Protein AF-K1Z7A7-F1 (afdb_monomer)

Radius of gyration: 22.43 Å; Cα contacts (8 Å, |Δi|>4): 69; chains: 1; bounding box: 46×52×55 Å

Solvent-accessible surface area (backbone atoms only — not comparable to full-atom values): 8284 Å² total; per-residue (Å²): 127,70,71,58,57,55,55,52,49,54,50,50,50,55,52,48,52,59,48,46,70,60,46,52,64,70,68,44,47,65,57,49,49,50,49,52,56,46,39,72,76,39,27,85,84,40,67,60,84,97,38,46,37,48,69,62,44,50,61,53,46,53,50,51,53,53,51,53,52,58,50,49,69,52,50,54,58,44,53,63,60,20,43,66,83,46,74,53,87,80,45,61,71,73,57,33,54,62,31,67,69,37,60,58,21,31,52,45,48,45,55,46,19,61,74,71,74,44,86,57,60,68,64,37,56,52,48,42,52,50,53,51,50,51,53,51,51,51,50,53,54,54,53,57,60,74,75,109

Sequence (148 aa):
MIRGWTAVYLRELFILKRRLAKLIPSWSVSPLLYLIAFGYAVGRHVEVGNHSYLEFLLPGLAAMASMTQAFSIIITPMAFLGGTFFPLSNLPGWGQRLLELLPLTHAAHAVRAAAFQEPARLIDFLVLIGVGGLCFLFAILSVNRAKA

pLDDT: mean 85.74, std 6.55, range [52.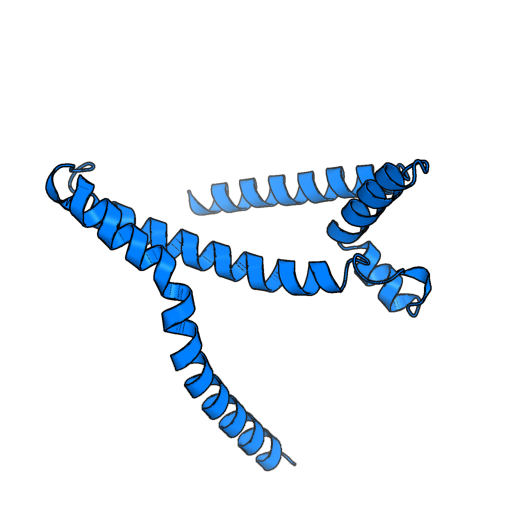53, 95.62]

Structure (mmCIF, N/CA/C/O backbone):
data_AF-K1Z7A7-F1
#
_entry.id   AF-K1Z7A7-F1
#
loop_
_atom_site.group_PDB
_atom_site.id
_atom_site.type_symbol
_atom_site.label_atom_id
_atom_site.label_alt_id
_atom_site.label_comp_id
_atom_site.label_asym_id
_atom_site.label_entity_id
_atom_site.label_seq_id
_atom_site.pdbx_PDB_ins_code
_atom_site.Cartn_x
_atom_site.Cartn_y
_atom_site.Cartn_z
_atom_site.occupancy
_atom_site.B_iso_or_equiv
_atom_site.auth_seq_id
_atom_site.auth_comp_id
_atom_site.auth_asym_id
_atom_site.auth_atom_id
_atom_site.pdbx_PDB_model_num
ATOM 1 N N . MET A 1 1 ? -3.242 -39.458 -5.825 1.00 59.81 1 MET A N 1
ATOM 2 C CA . MET A 1 1 ? -2.670 -38.092 -5.939 1.00 59.81 1 MET A CA 1
ATOM 3 C C . MET A 1 1 ? -3.276 -37.066 -4.964 1.00 59.81 1 MET A C 1
ATOM 5 O O . MET A 1 1 ? -2.609 -36.088 -4.671 1.00 59.81 1 MET A O 1
ATOM 9 N N . ILE A 1 2 ? -4.467 -37.293 -4.385 1.00 62.84 2 ILE A N 1
ATOM 10 C CA . ILE A 1 2 ? -5.174 -36.305 -3.532 1.00 62.84 2 ILE A CA 1
ATOM 11 C C . ILE A 1 2 ? -4.630 -36.220 -2.084 1.00 62.84 2 ILE A C 1
ATOM 13 O O . ILE A 1 2 ? -4.575 -35.142 -1.503 1.00 62.84 2 ILE A O 1
ATOM 17 N N . ARG A 1 3 ? -4.140 -37.329 -1.506 1.00 72.19 3 ARG A N 1
ATOM 18 C CA . ARG A 1 3 ? -3.636 -37.374 -0.111 1.00 72.19 3 ARG A CA 1
ATOM 19 C C . ARG A 1 3 ? -2.311 -36.630 0.131 1.00 72.19 3 ARG A C 1
ATOM 21 O O . ARG A 1 3 ? -2.023 -36.253 1.262 1.00 72.19 3 ARG A O 1
ATOM 28 N N . GLY A 1 4 ? -1.507 -36.417 -0.914 1.00 79.50 4 GLY A N 1
ATOM 29 C CA . GLY A 1 4 ? -0.239 -35.684 -0.797 1.00 79.50 4 GLY A CA 1
ATOM 30 C C . GLY A 1 4 ? -0.456 -34.188 -0.561 1.00 79.50 4 GLY A C 1
ATOM 31 O O . GLY A 1 4 ? 0.203 -33.592 0.284 1.00 79.50 4 GLY A O 1
ATOM 32 N N . TRP A 1 5 ? -1.448 -33.606 -1.237 1.00 80.31 5 TRP A N 1
ATOM 33 C CA . TRP A 1 5 ? -1.782 -32.185 -1.128 1.00 80.31 5 TRP A CA 1
ATOM 34 C C . TRP A 1 5 ? -2.296 -31.825 0.266 1.00 80.31 5 TRP A C 1
ATOM 36 O O . TRP A 1 5 ? -1.880 -30.823 0.837 1.00 80.31 5 TRP A O 1
ATOM 46 N N . THR A 1 6 ? -3.134 -32.676 0.864 1.00 82.25 6 THR A N 1
ATOM 47 C CA . THR A 1 6 ? -3.652 -32.453 2.221 1.00 82.25 6 THR A CA 1
ATOM 48 C C . THR A 1 6 ? -2.557 -32.550 3.281 1.00 82.25 6 THR A C 1
ATOM 50 O O . THR A 1 6 ? -2.563 -31.775 4.232 1.00 82.25 6 THR A O 1
ATOM 53 N N . ALA A 1 7 ? -1.594 -33.464 3.118 1.00 82.88 7 ALA A N 1
ATOM 54 C CA . ALA A 1 7 ? -0.468 -33.600 4.043 1.00 82.88 7 ALA A CA 1
ATOM 55 C C . ALA A 1 7 ? 0.467 -32.379 3.992 1.00 82.88 7 ALA A C 1
ATOM 57 O O . ALA A 1 7 ? 0.889 -31.884 5.037 1.00 82.88 7 ALA A O 1
ATOM 58 N N . VAL A 1 8 ? 0.737 -31.861 2.789 1.00 86.06 8 VAL A N 1
ATOM 59 C CA . VAL A 1 8 ? 1.496 -30.616 2.602 1.00 86.06 8 VAL A CA 1
ATOM 60 C C . VAL A 1 8 ? 0.729 -29.433 3.188 1.00 86.06 8 VAL A C 1
ATOM 62 O O . VAL A 1 8 ? 1.285 -28.701 3.996 1.00 86.06 8 VAL A O 1
ATOM 65 N N . TYR A 1 9 ? -0.562 -29.299 2.886 1.00 87.75 9 TYR A N 1
ATOM 66 C CA . TYR A 1 9 ? -1.390 -28.200 3.385 1.00 87.75 9 TYR A CA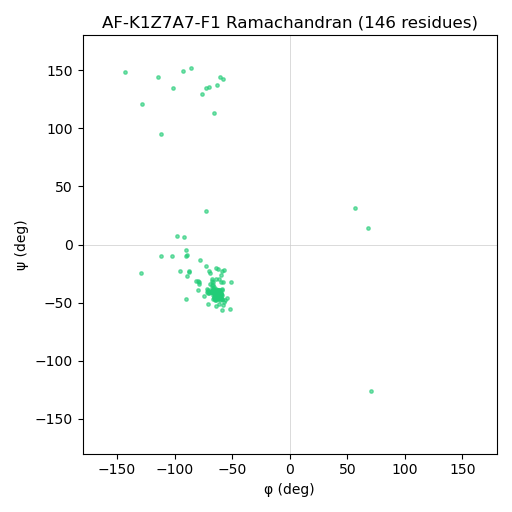 1
ATOM 67 C C . TYR A 1 9 ? -1.492 -28.171 4.915 1.00 87.75 9 TYR A C 1
ATOM 69 O O . TYR A 1 9 ? -1.302 -27.123 5.528 1.00 87.75 9 TYR A O 1
ATOM 77 N N . LEU A 1 10 ? -1.732 -29.322 5.553 1.00 85.19 10 LEU A N 1
ATOM 78 C CA . LEU A 1 10 ? -1.768 -29.419 7.014 1.00 85.19 10 LEU A CA 1
ATOM 79 C C . LEU A 1 10 ? -0.403 -29.079 7.627 1.00 85.19 10 LEU A C 1
ATOM 81 O O . LEU A 1 10 ? -0.345 -28.369 8.630 1.00 85.19 10 LEU A O 1
ATOM 85 N N . ARG A 1 11 ? 0.700 -29.520 7.008 1.00 86.69 11 ARG A N 1
ATOM 86 C CA . ARG A 1 11 ? 2.060 -29.157 7.435 1.00 86.69 11 ARG A CA 1
ATOM 87 C C . ARG A 1 11 ? 2.298 -27.649 7.325 1.00 86.69 11 ARG A C 1
ATOM 89 O O . ARG A 1 11 ? 2.795 -27.053 8.281 1.00 86.69 11 ARG A O 1
ATOM 96 N N . GLU A 1 12 ? 1.913 -27.038 6.208 1.00 86.62 12 GLU A N 1
ATOM 97 C CA . GLU A 1 12 ? 2.005 -25.594 5.976 1.00 86.62 12 GLU A CA 1
ATOM 98 C C . GLU A 1 12 ? 1.183 -24.819 7.018 1.00 86.62 12 GLU A C 1
ATOM 100 O O . GLU A 1 12 ? 1.688 -23.874 7.619 1.00 86.62 12 GLU A O 1
ATOM 105 N N . LEU A 1 13 ? -0.039 -25.270 7.325 1.00 85.31 13 LEU A N 1
ATOM 106 C CA . LEU A 1 13 ? -0.902 -24.709 8.373 1.00 85.31 13 LEU A CA 1
ATOM 107 C C . LEU A 1 13 ? -0.254 -24.773 9.759 1.00 85.31 13 LEU A C 1
ATOM 109 O O . LEU A 1 13 ? -0.317 -23.803 10.516 1.00 85.31 13 LEU A O 1
ATOM 113 N N . PHE A 1 14 ? 0.404 -25.882 10.104 1.00 85.31 14 PHE A N 1
ATOM 114 C CA . PHE A 1 14 ? 1.120 -26.005 11.376 1.00 85.31 14 PHE A CA 1
ATOM 115 C C . PHE A 1 14 ? 2.334 -25.069 11.459 1.00 85.31 14 PHE A C 1
ATOM 117 O O . PHE A 1 14 ? 2.586 -24.482 12.518 1.00 85.31 14 PHE A O 1
ATOM 124 N N . ILE A 1 15 ? 3.070 -24.893 10.358 1.00 85.44 15 ILE A N 1
ATOM 125 C CA . ILE A 1 15 ? 4.189 -23.944 10.270 1.00 85.44 15 ILE A CA 1
ATOM 126 C C . ILE A 1 15 ? 3.671 -22.508 10.375 1.00 85.44 15 ILE A C 1
ATOM 128 O O . ILE A 1 15 ? 4.193 -21.717 11.164 1.00 85.44 15 ILE A O 1
ATOM 132 N N . LEU A 1 16 ? 2.613 -22.187 9.631 1.00 84.06 16 LEU A N 1
ATOM 133 C CA . LEU A 1 16 ? 1.977 -20.878 9.619 1.00 84.06 16 LEU A CA 1
ATOM 134 C C . LEU A 1 16 ? 1.409 -20.527 10.996 1.00 84.06 16 LEU A C 1
ATOM 136 O O . LEU A 1 16 ? 1.624 -19.412 11.453 1.00 84.06 16 LEU A O 1
ATOM 140 N N . LYS A 1 17 ? 0.815 -21.481 11.724 1.00 84.12 17 LYS A N 1
ATOM 141 C CA . LYS A 1 17 ? 0.356 -21.291 13.112 1.00 84.12 17 LYS A CA 1
ATOM 142 C C . LYS A 1 17 ? 1.504 -20.928 14.062 1.00 84.12 17 LYS A C 1
ATOM 144 O O . LYS A 1 17 ? 1.371 -20.011 14.870 1.00 84.12 17 LYS A O 1
ATOM 149 N N . ARG A 1 18 ? 2.652 -21.611 13.960 1.00 81.44 18 ARG A N 1
ATOM 150 C CA . ARG A 1 18 ? 3.843 -21.293 14.777 1.00 81.44 18 ARG A CA 1
ATOM 151 C C . ARG A 1 18 ? 4.475 -19.959 14.386 1.00 81.44 18 ARG A C 1
ATOM 153 O O . ARG A 1 18 ? 4.995 -19.257 15.248 1.00 81.44 18 ARG A O 1
ATOM 160 N N . ARG A 1 19 ? 4.433 -19.603 13.100 1.00 80.81 19 ARG A N 1
ATOM 161 C CA . ARG A 1 19 ? 4.921 -18.313 12.603 1.00 80.81 19 ARG A CA 1
ATOM 162 C C . ARG A 1 19 ? 3.991 -17.173 13.026 1.00 80.81 19 ARG A C 1
ATOM 164 O O . ARG A 1 19 ? 4.492 -16.159 13.489 1.00 80.81 19 ARG A O 1
ATOM 171 N N . LEU A 1 20 ? 2.673 -17.368 12.982 1.00 77.94 20 LEU A N 1
ATOM 172 C CA . LEU A 1 20 ? 1.662 -16.439 13.501 1.00 77.94 20 LEU A CA 1
ATOM 173 C C . LEU A 1 20 ? 1.918 -16.094 14.967 1.00 77.94 20 LEU A C 1
ATOM 175 O O . LEU A 1 20 ? 1.952 -14.919 15.311 1.00 77.94 20 LEU A O 1
ATOM 179 N N . ALA A 1 21 ? 2.200 -17.094 15.806 1.00 78.81 21 ALA A N 1
ATOM 180 C CA . ALA A 1 21 ? 2.520 -16.867 17.216 1.00 78.81 21 ALA A CA 1
ATOM 181 C C . ALA A 1 21 ? 3.761 -15.975 17.428 1.00 78.81 21 ALA A C 1
ATOM 183 O O . ALA A 1 21 ? 3.856 -15.296 18.445 1.00 78.81 21 ALA A O 1
ATOM 184 N N . LYS A 1 22 ? 4.697 -15.947 16.468 1.00 79.62 22 LYS A N 1
ATOM 185 C CA . LYS A 1 22 ? 5.860 -15.043 16.480 1.00 79.62 22 LYS A CA 1
ATOM 186 C C . LYS A 1 22 ? 5.596 -13.696 15.795 1.00 79.62 22 LYS A C 1
ATOM 188 O O . LYS A 1 22 ? 6.242 -12.717 16.147 1.00 79.62 22 LYS A O 1
ATOM 193 N N . LEU A 1 23 ? 4.675 -13.636 14.833 1.00 74.94 23 LEU A N 1
ATOM 194 C CA . LEU A 1 23 ? 4.337 -12.418 14.086 1.00 74.94 23 LEU A CA 1
ATOM 195 C C . LEU A 1 23 ? 3.395 -11.493 14.867 1.00 74.94 23 LEU A C 1
ATOM 197 O O . LEU A 1 23 ? 3.600 -10.284 14.860 1.00 74.94 23 LEU A O 1
ATOM 201 N N . ILE A 1 24 ? 2.415 -12.051 15.589 1.00 77.38 24 ILE A N 1
ATOM 202 C CA . ILE A 1 24 ? 1.421 -11.276 16.352 1.00 77.38 24 ILE A CA 1
ATOM 203 C C . ILE A 1 24 ? 2.079 -10.319 17.367 1.00 77.38 24 ILE A C 1
ATOM 205 O O . ILE A 1 24 ? 1.728 -9.140 17.357 1.00 77.38 24 ILE A O 1
ATOM 209 N N . PRO A 1 25 ? 3.062 -10.736 18.195 1.00 74.50 25 PRO A N 1
ATOM 210 C CA . PRO A 1 25 ? 3.707 -9.821 19.137 1.00 74.50 25 PRO A CA 1
ATOM 211 C C . PRO A 1 25 ? 4.421 -8.668 18.435 1.00 74.50 25 PRO A C 1
ATOM 213 O O . PRO A 1 25 ? 4.338 -7.538 18.896 1.00 74.50 25 PRO A O 1
ATOM 216 N N . SER A 1 26 ? 5.070 -8.939 17.296 1.00 76.75 26 SER A N 1
ATOM 217 C CA . SER A 1 26 ? 5.789 -7.921 16.527 1.00 76.75 26 SER A CA 1
ATOM 218 C C . SER A 1 26 ? 4.855 -6.877 15.909 1.00 76.75 26 SER A C 1
ATOM 220 O O . SER A 1 26 ? 5.267 -5.733 15.746 1.00 76.75 26 SER A O 1
ATOM 222 N N . TRP A 1 27 ? 3.624 -7.255 15.551 1.00 71.38 27 TRP A N 1
ATOM 223 C CA . TRP A 1 27 ? 2.641 -6.359 14.925 1.00 71.38 27 TRP A CA 1
ATOM 224 C C . TRP A 1 27 ? 1.795 -5.581 15.938 1.00 71.38 27 TRP A C 1
ATOM 226 O O . TRP A 1 27 ? 1.293 -4.505 15.620 1.00 71.38 27 TRP A O 1
ATOM 236 N N . SER A 1 28 ? 1.677 -6.079 17.170 1.00 80.50 28 SER A N 1
ATOM 237 C CA . SER A 1 28 ? 0.883 -5.438 18.225 1.00 80.50 28 SER A CA 1
ATOM 238 C C . SER A 1 28 ? 1.657 -4.423 19.068 1.00 80.50 28 SER A C 1
ATOM 240 O O . SER A 1 28 ? 1.031 -3.695 19.836 1.00 80.50 28 SER A O 1
ATOM 242 N N . VAL A 1 29 ? 2.987 -4.327 18.933 1.00 85.69 29 VAL A N 1
ATOM 243 C CA . VAL A 1 29 ? 3.799 -3.402 19.747 1.00 85.69 29 VAL A CA 1
ATOM 244 C C . VAL A 1 29 ? 3.342 -1.953 19.584 1.00 85.69 29 VAL A C 1
ATOM 246 O O . VAL A 1 29 ? 3.060 -1.298 20.582 1.00 85.69 29 VAL A O 1
ATOM 249 N N . SER A 1 30 ? 3.221 -1.445 18.354 1.00 84.50 30 SER A N 1
ATOM 250 C CA . SER A 1 30 ? 2.852 -0.040 18.130 1.00 84.50 30 SER A CA 1
ATOM 251 C C . SER A 1 30 ? 1.431 0.294 18.619 1.00 84.50 30 SER A C 1
ATOM 253 O O . SER A 1 30 ? 1.294 1.264 19.363 1.00 84.50 30 SER A O 1
ATOM 255 N N . PRO A 1 31 ? 0.379 -0.500 18.313 1.00 86.06 31 PRO A N 1
ATOM 256 C CA . PRO A 1 31 ? -0.956 -0.276 18.877 1.00 86.06 31 PRO A CA 1
ATOM 257 C C . PRO A 1 31 ? -0.995 -0.331 20.411 1.00 86.06 31 PRO A C 1
ATOM 259 O O . PRO A 1 31 ? -1.671 0.482 21.036 1.00 86.06 31 PRO A O 1
ATOM 262 N N . LEU A 1 32 ? -0.251 -1.253 21.034 1.00 88.94 32 LEU A N 1
ATOM 263 C CA . LEU A 1 32 ? -0.183 -1.359 22.495 1.00 88.94 32 LEU A CA 1
ATOM 264 C C . LEU A 1 32 ? 0.542 -0.171 23.123 1.00 88.94 32 LEU A C 1
ATOM 266 O O . LEU A 1 32 ? 0.085 0.346 24.138 1.00 88.94 32 LEU A O 1
ATOM 270 N N . LEU A 1 33 ? 1.633 0.297 22.512 1.00 88.75 33 LEU A N 1
ATOM 271 C CA . LEU A 1 33 ? 2.316 1.513 22.950 1.00 88.75 33 LEU A CA 1
ATOM 272 C C . LEU A 1 33 ? 1.380 2.718 22.892 1.00 88.75 33 LEU A C 1
ATOM 274 O O . LEU A 1 33 ? 1.349 3.492 23.844 1.00 88.75 33 LEU A O 1
ATOM 278 N N . TYR A 1 34 ? 0.576 2.848 21.834 1.00 87.06 34 TYR A N 1
ATOM 279 C CA . TYR A 1 34 ? -0.429 3.905 21.755 1.00 87.06 34 TYR A CA 1
ATOM 280 C C . TYR A 1 34 ? -1.501 3.767 22.837 1.00 87.06 34 TYR A C 1
ATOM 282 O O . TYR A 1 34 ? -1.809 4.755 23.497 1.00 87.06 34 TYR A O 1
ATOM 290 N N . LEU A 1 35 ? -2.017 2.562 23.089 1.00 88.69 35 LEU A N 1
ATOM 291 C CA . LEU A 1 35 ? -2.981 2.336 24.171 1.00 88.69 35 LEU A CA 1
ATOM 292 C C . LEU A 1 35 ? -2.411 2.680 25.546 1.00 88.69 35 LEU A C 1
ATOM 294 O O . LEU A 1 35 ? -3.108 3.284 26.352 1.00 88.69 35 LEU A O 1
ATOM 298 N N . ILE A 1 36 ? -1.155 2.329 25.817 1.00 89.88 36 ILE A N 1
ATOM 299 C CA . ILE A 1 36 ? -0.508 2.624 27.100 1.00 89.88 36 ILE A CA 1
ATOM 300 C C . ILE A 1 36 ? -0.235 4.124 27.224 1.00 89.88 36 ILE A C 1
ATOM 302 O O . ILE A 1 36 ? -0.627 4.735 28.217 1.00 89.88 36 ILE A O 1
ATOM 306 N N . ALA A 1 37 ? 0.396 4.728 26.214 1.00 88.56 37 ALA A N 1
ATOM 307 C CA . ALA A 1 37 ? 0.769 6.138 26.228 1.00 88.56 37 ALA A CA 1
ATOM 308 C C . ALA A 1 37 ? -0.466 7.038 26.347 1.00 88.56 37 ALA A C 1
ATOM 310 O O . ALA A 1 37 ? -0.545 7.874 27.245 1.00 88.56 37 ALA A O 1
ATOM 311 N N . PHE A 1 38 ? -1.461 6.830 25.485 1.00 87.94 38 PHE A N 1
ATOM 312 C CA . PHE A 1 38 ? -2.672 7.641 25.471 1.00 87.94 38 PHE A CA 1
ATOM 313 C C . PHE A 1 38 ? -3.673 7.239 26.558 1.00 87.94 38 PHE A C 1
ATOM 315 O O . PHE A 1 38 ? -4.364 8.099 27.103 1.00 87.94 38 PHE A O 1
ATOM 322 N N . GLY A 1 39 ? -3.728 5.961 26.933 1.00 85.75 39 GLY A N 1
ATOM 323 C CA . GLY A 1 39 ? -4.579 5.487 28.021 1.00 85.75 39 GLY A CA 1
ATOM 324 C C . GLY A 1 39 ? -4.156 6.019 29.383 1.00 85.75 39 GLY A C 1
ATOM 325 O O . GLY A 1 39 ? -5.018 6.417 30.163 1.00 85.75 39 GLY A O 1
ATOM 326 N N . TYR A 1 40 ? -2.850 6.100 29.646 1.00 86.50 40 TYR A N 1
ATOM 327 C CA . TYR 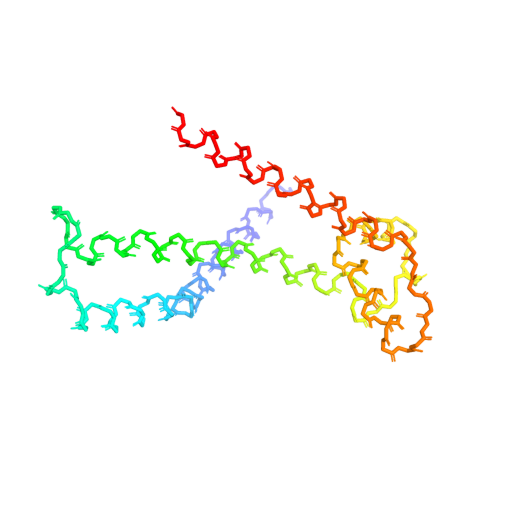A 1 40 ? -2.336 6.715 30.869 1.00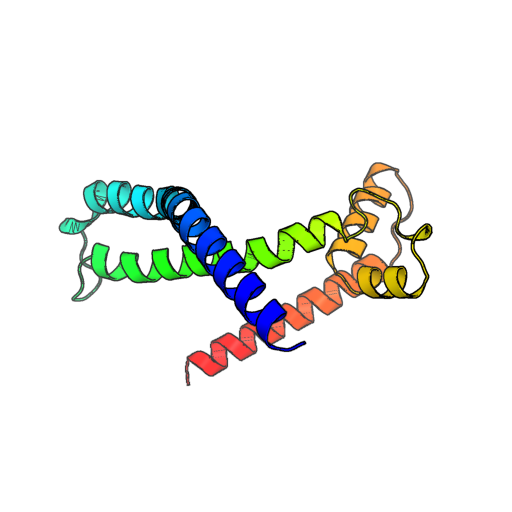 86.50 40 TYR A C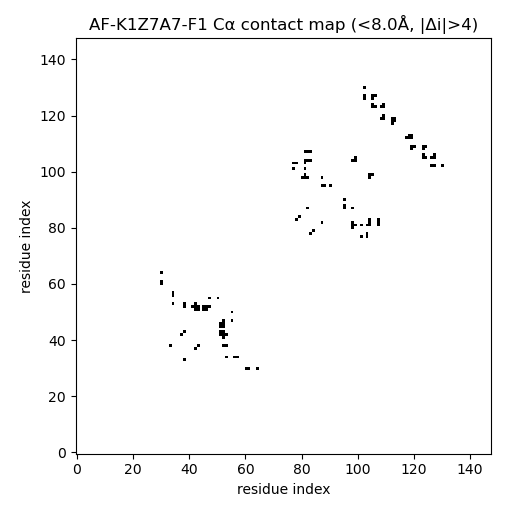A 1
ATOM 328 C C . TYR A 1 40 ? -2.431 8.245 30.831 1.00 86.50 40 TYR A C 1
ATOM 330 O O . TYR A 1 40 ? -2.870 8.854 31.802 1.00 86.50 40 TYR A O 1
ATOM 338 N N . ALA A 1 41 ? -2.061 8.873 29.709 1.00 84.69 41 ALA A N 1
ATOM 339 C CA . ALA A 1 41 ? -2.049 10.331 29.605 1.00 84.69 41 ALA A CA 1
ATOM 340 C C . ALA A 1 41 ? -3.459 10.952 29.619 1.00 84.69 41 ALA A C 1
ATOM 342 O O . ALA A 1 41 ? -3.669 11.989 30.241 1.00 84.69 41 ALA A O 1
ATOM 343 N N . VAL A 1 42 ? -4.425 10.330 28.934 1.00 82.50 42 VAL A N 1
ATOM 344 C CA . VAL A 1 42 ? -5.714 10.959 28.588 1.00 82.50 42 VAL A CA 1
ATOM 345 C C . VAL A 1 42 ? -6.922 10.094 28.978 1.00 82.50 42 VAL A C 1
ATOM 347 O O . VAL A 1 42 ? -8.002 10.621 29.238 1.00 82.50 42 VAL A O 1
ATOM 350 N N . GLY A 1 43 ? -6.752 8.772 29.084 1.00 72.00 43 GLY A N 1
ATOM 351 C CA . GLY A 1 43 ? -7.837 7.780 29.031 1.00 72.00 43 GLY A CA 1
ATOM 352 C C . GLY A 1 43 ? -8.970 7.883 30.061 1.00 72.00 43 GLY A C 1
ATOM 353 O O . GLY A 1 43 ? -10.059 7.384 29.788 1.00 72.00 43 GLY A O 1
ATOM 354 N N . ARG A 1 44 ? -8.757 8.524 31.220 1.00 68.25 44 ARG A N 1
ATOM 355 C CA . ARG A 1 44 ? -9.811 8.746 32.237 1.00 68.25 44 ARG A CA 1
ATOM 356 C C . ARG A 1 44 ? -10.230 10.206 32.406 1.00 68.25 44 ARG A C 1
ATOM 358 O O . ARG A 1 44 ? -11.189 10.464 33.118 1.00 68.25 44 ARG A O 1
ATOM 365 N N . HIS A 1 45 ? -9.504 11.141 31.799 1.00 72.44 45 HIS A N 1
ATOM 366 C CA . HIS A 1 45 ? -9.704 12.579 32.011 1.00 72.44 45 HIS A CA 1
ATOM 367 C C . HIS A 1 45 ? -10.458 13.247 30.859 1.00 72.44 45 HIS A C 1
ATOM 369 O O . HIS A 1 45 ? -10.844 14.406 30.976 1.00 72.44 45 HIS A O 1
ATOM 375 N N . VAL A 1 46 ? -10.660 12.527 29.752 1.00 78.31 46 VAL A N 1
ATOM 376 C CA . VAL A 1 46 ? -11.352 13.029 28.568 1.00 78.31 46 VAL A CA 1
ATOM 377 C C . VAL A 1 46 ? -12.449 12.051 28.176 1.00 78.31 46 VAL A C 1
ATOM 379 O O . VAL A 1 46 ? -12.196 10.880 27.887 1.00 78.31 46 VAL A O 1
ATOM 382 N N . GLU A 1 47 ? -13.674 12.556 28.164 1.00 82.44 47 GLU A N 1
ATOM 383 C CA . GLU A 1 47 ? -14.843 11.871 27.624 1.00 82.44 47 GLU A CA 1
ATOM 384 C C . GLU A 1 47 ? -15.146 12.456 26.245 1.00 82.44 47 GLU A C 1
ATOM 386 O O . GLU A 1 47 ? -15.105 13.673 26.044 1.00 82.44 47 GLU A O 1
ATOM 391 N N . VAL A 1 48 ? -15.406 11.587 25.270 1.00 80.69 48 VAL A N 1
ATOM 392 C CA . VAL A 1 48 ? -15.791 11.995 23.917 1.00 80.69 48 VAL A CA 1
ATOM 393 C C . VAL A 1 48 ? -17.243 11.573 23.725 1.00 80.69 48 VAL A C 1
ATOM 395 O O . VAL A 1 48 ? -17.541 10.424 23.403 1.00 80.69 48 VAL A O 1
ATOM 398 N N . GLY A 1 49 ? -18.167 12.501 23.981 1.00 84.12 49 GLY A N 1
ATOM 399 C CA . GLY A 1 49 ? -19.595 12.184 24.058 1.00 84.12 49 GLY A CA 1
ATOM 400 C C . GLY A 1 49 ? -19.914 11.360 25.310 1.00 84.12 49 GLY A C 1
ATOM 401 O O . GLY A 1 49 ? -19.556 11.774 26.403 1.00 84.12 49 GLY A O 1
ATOM 402 N N . ASN A 1 50 ? -20.562 10.199 25.139 1.00 82.88 50 ASN A N 1
ATOM 403 C CA . ASN A 1 50 ? -20.910 9.261 26.224 1.00 82.88 50 ASN A CA 1
ATOM 404 C C . ASN A 1 50 ? -19.909 8.095 26.378 1.00 82.88 50 ASN A C 1
ATOM 406 O O . ASN A 1 50 ? -20.178 7.153 27.122 1.00 82.88 50 ASN A O 1
ATOM 410 N N . HIS A 1 51 ? -18.791 8.119 25.647 1.00 84.50 51 HIS A N 1
ATOM 411 C CA . HIS A 1 51 ? -17.787 7.056 25.655 1.00 84.50 51 HIS A CA 1
ATOM 412 C C . HIS A 1 51 ? -16.465 7.555 26.235 1.00 84.50 51 HIS A C 1
ATOM 414 O O . HIS A 1 51 ? -16.041 8.692 26.000 1.00 84.50 51 HIS A O 1
ATOM 420 N N . SER A 1 52 ? -15.778 6.672 26.962 1.00 86.75 52 SER A N 1
ATOM 421 C CA . SER A 1 52 ? -14.402 6.929 27.386 1.00 86.75 52 SER A CA 1
ATOM 422 C C . SER A 1 52 ? -13.512 7.106 26.154 1.00 86.75 52 SER A C 1
ATOM 424 O O . SER A 1 52 ? -13.670 6.409 25.149 1.00 86.75 52 SER A O 1
ATOM 426 N N . TYR A 1 53 ? -12.522 7.995 26.238 1.00 85.62 53 TYR A N 1
ATOM 427 C CA . TYR A 1 53 ? -11.531 8.179 25.178 1.00 85.62 53 TYR A CA 1
ATOM 428 C C . TYR A 1 53 ? -10.870 6.861 24.728 1.00 85.62 53 TYR A C 1
ATOM 430 O O . TYR A 1 53 ? -10.579 6.684 23.546 1.00 85.62 53 TYR A O 1
ATOM 438 N N . LEU A 1 54 ? -10.695 5.899 25.642 1.00 84.69 54 LEU A N 1
ATOM 439 C CA . LEU A 1 54 ? -10.183 4.568 25.310 1.00 84.69 54 LEU A CA 1
ATOM 440 C C . LEU A 1 54 ? -11.123 3.776 24.392 1.00 84.69 54 LEU A C 1
ATOM 442 O O . LEU A 1 54 ? -10.655 3.135 23.453 1.00 84.69 54 LEU A O 1
ATOM 446 N N . GLU A 1 55 ? -12.433 3.839 24.628 1.00 87.50 55 GLU A N 1
ATOM 447 C CA . GLU A 1 55 ? -13.441 3.153 23.808 1.00 87.50 55 GLU A CA 1
ATOM 448 C C . GLU A 1 55 ? -13.521 3.740 22.399 1.00 87.50 55 GLU A C 1
ATOM 450 O O . GLU A 1 55 ? -13.689 3.002 21.431 1.00 87.50 55 GLU A O 1
ATOM 455 N N . PHE A 1 56 ? -13.323 5.053 22.270 1.00 88.12 56 PHE A N 1
ATOM 456 C CA . PHE A 1 56 ? -13.198 5.717 20.974 1.00 88.12 56 PHE A CA 1
ATOM 457 C C . PHE A 1 56 ? -11.906 5.315 20.236 1.00 88.12 56 PHE A C 1
ATOM 459 O O . PHE A 1 56 ? -11.902 5.107 19.021 1.00 88.12 56 PHE A O 1
ATOM 466 N N . LEU A 1 57 ? -10.799 5.183 20.967 1.00 89.06 57 LEU A N 1
ATOM 467 C CA . LEU A 1 57 ? -9.465 4.976 20.404 1.00 89.06 57 LEU A CA 1
ATOM 468 C C . LEU A 1 57 ? -9.205 3.523 19.969 1.00 89.06 57 LEU A C 1
ATOM 470 O O . LEU A 1 57 ? -8.527 3.297 18.963 1.00 89.06 57 LEU A O 1
ATOM 474 N N . LEU A 1 58 ? -9.763 2.538 20.678 1.00 88.00 58 LEU A N 1
ATOM 475 C CA . LEU A 1 58 ? -9.612 1.107 20.381 1.00 88.00 58 LEU A CA 1
ATOM 476 C C . LEU A 1 58 ? -9.942 0.722 18.921 1.00 88.00 58 LEU A C 1
ATOM 478 O O . LEU A 1 58 ? -9.072 0.147 18.256 1.00 88.00 58 LEU A O 1
ATOM 482 N N . PRO A 1 59 ? -11.137 1.028 18.375 1.00 90.06 59 PRO A N 1
ATOM 483 C CA . PRO A 1 59 ? -11.466 0.694 16.989 1.00 90.06 59 PRO A CA 1
ATOM 484 C C . PRO A 1 59 ? -10.622 1.485 15.980 1.00 90.06 59 PRO A C 1
ATOM 486 O O . PRO A 1 59 ? -10.272 0.947 14.930 1.00 90.06 59 PRO A O 1
ATOM 489 N N . GLY A 1 60 ? -10.231 2.723 16.305 1.00 89.50 60 GLY A N 1
ATOM 490 C CA . GLY A 1 60 ? -9.356 3.540 15.460 1.00 89.50 60 GLY A CA 1
ATOM 491 C C . GLY A 1 60 ? -7.961 2.933 15.294 1.00 89.50 60 GLY A C 1
ATOM 492 O O . GLY A 1 60 ? -7.463 2.810 14.173 1.00 89.50 60 GLY A O 1
ATOM 493 N N . LEU A 1 61 ? -7.351 2.470 16.389 1.00 90.75 61 LEU A N 1
ATOM 494 C CA . LEU A 1 61 ? -6.063 1.773 16.339 1.00 90.75 61 LEU A CA 1
ATOM 495 C C . LEU A 1 61 ? -6.153 0.428 15.616 1.00 90.75 61 LEU A C 1
ATOM 497 O O . LEU A 1 61 ? -5.253 0.089 14.846 1.00 90.75 61 LEU A O 1
ATOM 501 N N . ALA A 1 62 ? -7.231 -0.329 15.834 1.00 88.25 62 ALA A N 1
ATOM 502 C CA . ALA A 1 62 ? -7.458 -1.585 15.126 1.00 88.25 62 ALA A CA 1
ATOM 503 C C . ALA A 1 62 ? -7.573 -1.361 13.607 1.00 88.25 62 ALA A C 1
ATOM 505 O O . ALA A 1 62 ? -6.945 -2.078 12.823 1.00 88.25 62 ALA A O 1
ATOM 506 N N . ALA A 1 63 ? -8.309 -0.325 13.189 1.00 90.75 63 ALA A N 1
ATOM 507 C CA . ALA A 1 63 ? -8.423 0.067 11.788 1.00 90.75 63 ALA A CA 1
ATOM 508 C C . ALA A 1 63 ? -7.069 0.504 11.206 1.00 90.75 63 ALA A C 1
ATOM 510 O O . ALA A 1 63 ? -6.682 0.032 10.137 1.00 90.75 63 ALA A O 1
ATOM 511 N N . MET A 1 64 ? -6.311 1.337 11.926 1.00 90.25 64 MET A N 1
ATOM 512 C CA . MET A 1 64 ? -4.980 1.789 11.507 1.00 90.25 64 MET A CA 1
ATOM 513 C C . MET A 1 64 ? -4.002 0.619 11.325 1.00 90.25 64 MET A C 1
ATOM 515 O O . MET A 1 64 ? -3.294 0.556 10.316 1.00 90.25 64 MET A O 1
ATOM 519 N N . ALA A 1 65 ? -3.971 -0.324 12.271 1.00 87.38 65 ALA A N 1
ATOM 520 C CA . ALA A 1 65 ? -3.115 -1.506 12.198 1.00 87.38 65 ALA A CA 1
ATOM 521 C C . ALA A 1 65 ? -3.487 -2.399 11.003 1.00 87.38 65 ALA A C 1
ATOM 523 O O . ALA A 1 65 ? -2.615 -2.790 10.226 1.00 87.38 65 ALA A O 1
ATOM 524 N N . SER A 1 66 ? -4.786 -2.657 10.816 1.00 87.31 66 SER A N 1
ATOM 525 C CA . SER A 1 66 ? -5.306 -3.427 9.679 1.00 87.31 66 SER A CA 1
ATOM 526 C C . SER A 1 66 ? -4.938 -2.780 8.341 1.00 87.31 66 SER A C 1
ATOM 528 O O . SER A 1 66 ? -4.399 -3.435 7.447 1.00 87.31 66 SER A O 1
ATOM 530 N N . MET A 1 67 ? -5.139 -1.465 8.230 1.00 89.12 67 MET A N 1
ATOM 531 C CA . MET A 1 67 ? -4.821 -0.702 7.028 1.00 89.12 67 MET A CA 1
ATOM 532 C C . MET A 1 67 ? -3.322 -0.755 6.712 1.00 89.12 67 MET A C 1
ATOM 534 O O . MET A 1 67 ? -2.938 -1.061 5.585 1.00 89.12 67 MET A O 1
ATOM 538 N N . THR A 1 68 ? -2.465 -0.540 7.713 1.00 88.69 68 THR A N 1
ATOM 539 C CA . THR A 1 68 ? -1.001 -0.585 7.552 1.00 88.69 68 THR A CA 1
ATOM 540 C C . THR A 1 68 ? -0.528 -1.963 7.084 1.00 88.69 68 THR A C 1
ATOM 542 O O . THR A 1 68 ? 0.315 -2.066 6.191 1.00 88.69 68 THR A O 1
ATOM 545 N N . GLN A 1 69 ? -1.110 -3.034 7.632 1.00 86.06 69 GLN A N 1
ATOM 546 C CA . GLN A 1 69 ? -0.804 -4.401 7.219 1.00 86.06 69 GLN A CA 1
ATOM 547 C C . GLN A 1 69 ? -1.228 -4.667 5.768 1.00 86.06 69 GLN A C 1
ATOM 549 O O . GLN A 1 69 ? -0.456 -5.249 5.003 1.00 86.06 69 GLN A O 1
ATOM 554 N N . ALA A 1 70 ? -2.422 -4.218 5.374 1.00 88.69 70 ALA A N 1
ATOM 555 C CA . ALA A 1 70 ? -2.914 -4.351 4.005 1.00 88.69 70 ALA A CA 1
ATOM 556 C C . ALA A 1 70 ? -2.005 -3.622 3.001 1.00 88.69 70 ALA A C 1
ATOM 558 O O . ALA A 1 70 ? -1.622 -4.201 1.984 1.00 88.69 70 ALA A O 1
ATOM 559 N N . PHE A 1 71 ? -1.589 -2.392 3.318 1.00 89.38 71 PHE A N 1
ATOM 560 C CA . PHE A 1 71 ? -0.639 -1.641 2.496 1.00 89.38 71 PHE A CA 1
ATOM 561 C C . PHE A 1 71 ? 0.705 -2.359 2.362 1.00 89.38 71 PHE A C 1
ATOM 563 O O . PHE A 1 71 ? 1.226 -2.472 1.254 1.00 89.38 71 PHE A O 1
ATOM 570 N N . SER A 1 72 ? 1.250 -2.885 3.461 1.00 88.88 72 SER A N 1
ATOM 571 C CA . SER A 1 72 ? 2.549 -3.568 3.470 1.00 88.88 72 SER A CA 1
ATOM 572 C C . SER A 1 72 ? 2.578 -4.787 2.537 1.00 88.88 72 SER A C 1
ATOM 574 O O . SER A 1 72 ? 3.506 -4.943 1.743 1.00 88.88 72 SER A O 1
ATOM 576 N N . ILE A 1 73 ? 1.510 -5.597 2.535 1.00 89.56 73 ILE A N 1
ATOM 577 C CA . ILE A 1 73 ? 1.396 -6.787 1.672 1.00 89.56 73 ILE A CA 1
ATOM 578 C C . ILE A 1 73 ? 1.479 -6.431 0.180 1.00 89.56 73 ILE A C 1
ATOM 580 O O . ILE A 1 73 ? 1.998 -7.225 -0.601 1.00 89.56 73 ILE A O 1
ATOM 584 N N . ILE A 1 74 ? 0.993 -5.253 -0.220 1.00 89.75 74 ILE A N 1
ATOM 585 C CA . ILE A 1 74 ? 0.978 -4.810 -1.622 1.00 89.75 74 ILE A CA 1
ATOM 586 C C . ILE A 1 74 ? 2.262 -4.056 -1.973 1.00 89.75 74 ILE A C 1
ATOM 588 O O . ILE A 1 74 ? 2.888 -4.326 -2.998 1.00 89.75 74 ILE A O 1
ATOM 592 N N . ILE A 1 75 ? 2.675 -3.112 -1.124 1.00 88.88 75 ILE A N 1
ATOM 593 C CA . ILE A 1 75 ? 3.809 -2.227 -1.402 1.00 88.88 75 ILE A CA 1
ATOM 594 C C . ILE A 1 75 ? 5.117 -3.008 -1.430 1.00 88.88 75 ILE A C 1
ATOM 596 O O . ILE A 1 75 ? 5.933 -2.755 -2.308 1.00 88.88 75 ILE A O 1
ATOM 600 N N . THR A 1 76 ? 5.332 -3.965 -0.525 1.00 89.44 76 THR A N 1
ATOM 601 C CA . THR A 1 76 ? 6.593 -4.717 -0.480 1.00 89.44 76 THR A CA 1
ATOM 602 C C . THR A 1 76 ? 6.897 -5.463 -1.788 1.00 89.44 76 THR A C 1
ATOM 604 O O . THR A 1 76 ? 7.952 -5.198 -2.366 1.00 89.44 76 THR A O 1
ATOM 607 N N . PRO A 1 77 ? 6.031 -6.349 -2.322 1.00 87.81 77 PRO A N 1
ATOM 608 C CA . PRO A 1 77 ? 6.312 -7.012 -3.594 1.00 87.81 77 PRO A CA 1
ATOM 609 C C . PRO A 1 77 ? 6.340 -6.023 -4.760 1.00 87.81 77 PRO A C 1
ATOM 611 O O . PRO A 1 77 ? 7.189 -6.152 -5.637 1.00 87.81 77 PRO A O 1
ATOM 614 N N . MET A 1 78 ? 5.476 -5.002 -4.756 1.00 89.69 78 MET A N 1
ATOM 615 C CA . MET A 1 78 ? 5.485 -3.966 -5.789 1.00 89.69 78 MET A CA 1
ATOM 616 C C . MET A 1 78 ? 6.815 -3.203 -5.808 1.00 89.69 78 MET A C 1
ATOM 618 O O . MET A 1 78 ? 7.340 -2.949 -6.884 1.00 89.69 78 MET A O 1
ATOM 622 N N . ALA A 1 79 ? 7.399 -2.897 -4.648 1.00 85.75 79 ALA A N 1
ATOM 623 C CA . ALA A 1 79 ? 8.701 -2.249 -4.536 1.00 85.75 79 ALA A CA 1
ATOM 624 C C . AL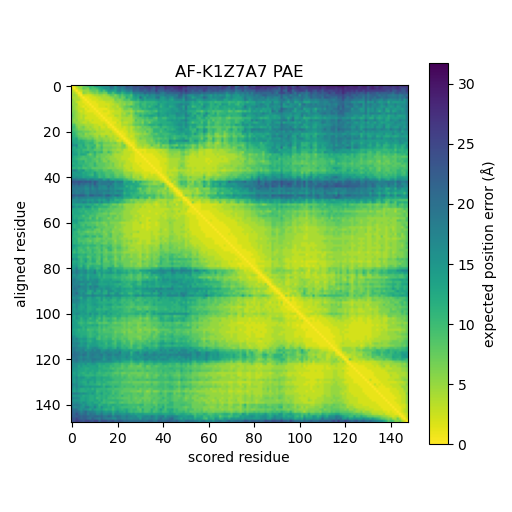A A 1 79 ? 9.813 -3.105 -5.126 1.00 85.75 79 ALA A C 1
ATOM 626 O O . ALA A 1 79 ? 10.632 -2.580 -5.871 1.00 85.75 79 ALA A O 1
ATOM 627 N N . PHE A 1 80 ? 9.812 -4.413 -4.867 1.00 86.44 80 PHE A N 1
ATOM 628 C CA . PHE A 1 80 ? 10.794 -5.317 -5.465 1.00 86.44 80 PHE A CA 1
ATOM 629 C C . PHE A 1 80 ? 10.610 -5.488 -6.975 1.00 86.44 80 PHE A C 1
ATOM 631 O O . PHE A 1 80 ? 11.594 -5.541 -7.708 1.00 86.44 80 PHE A O 1
ATOM 638 N N . LEU A 1 81 ? 9.363 -5.573 -7.438 1.00 84.31 81 LEU A N 1
ATOM 639 C CA . LEU A 1 81 ? 9.037 -5.883 -8.827 1.00 84.31 81 LEU A CA 1
ATOM 640 C C . LEU A 1 81 ? 8.977 -4.647 -9.738 1.00 84.31 81 LEU A C 1
ATOM 642 O O . LEU A 1 81 ? 9.188 -4.777 -10.936 1.00 84.31 81 LEU A O 1
ATOM 646 N N . GLY A 1 82 ? 8.742 -3.450 -9.200 1.00 80.81 82 GLY A N 1
ATOM 647 C CA . GLY A 1 82 ? 8.552 -2.198 -9.947 1.00 80.81 82 GLY A CA 1
ATOM 648 C C . GLY A 1 82 ? 9.822 -1.608 -10.570 1.00 80.81 82 GLY A C 1
ATOM 649 O O . GLY A 1 82 ? 9.956 -0.393 -10.658 1.00 80.81 82 GLY A O 1
ATOM 650 N N . GLY A 1 83 ? 10.803 -2.442 -10.926 1.00 78.88 83 GLY A N 1
ATOM 651 C CA . GLY A 1 83 ? 12.037 -2.021 -11.594 1.00 78.88 83 GLY A CA 1
ATOM 652 C C . GLY A 1 83 ? 12.986 -1.168 -10.744 1.00 78.88 83 GLY A C 1
ATOM 653 O O . GLY A 1 83 ? 13.901 -0.541 -11.285 1.00 78.88 83 GLY A O 1
ATOM 654 N N . THR A 1 84 ? 12.785 -1.118 -9.423 1.00 83.38 84 THR A N 1
ATOM 655 C CA . THR A 1 84 ? 13.625 -0.337 -8.496 1.00 83.38 84 THR A CA 1
ATOM 656 C C . THR A 1 84 ? 15.024 -0.941 -8.356 1.00 83.38 84 THR A C 1
ATOM 658 O O . THR A 1 84 ? 16.008 -0.208 -8.396 1.00 83.38 84 THR A O 1
ATOM 661 N N . PHE A 1 85 ? 15.119 -2.272 -8.268 1.00 83.75 85 PHE A N 1
ATOM 662 C CA . PHE A 1 85 ? 16.381 -2.998 -8.087 1.00 83.75 85 PHE A CA 1
ATOM 663 C C . PHE A 1 85 ? 17.006 -3.493 -9.394 1.00 83.75 85 PHE A C 1
ATOM 665 O O . PHE A 1 85 ? 18.208 -3.742 -9.438 1.00 83.75 85 PHE A O 1
ATOM 672 N N . PHE A 1 86 ? 16.216 -3.652 -10.457 1.00 84.19 86 PHE A N 1
ATOM 673 C CA . PHE A 1 86 ? 16.686 -4.174 -11.741 1.00 84.19 86 PHE A CA 1
ATOM 674 C C . PHE A 1 86 ? 15.993 -3.478 -12.920 1.00 84.19 86 PHE A C 1
ATOM 676 O O . PHE A 1 86 ? 14.839 -3.064 -12.808 1.00 84.19 86 PHE A O 1
ATOM 683 N N . PRO A 1 87 ? 16.673 -3.332 -14.069 1.00 80.94 87 PRO A N 1
ATOM 684 C CA . PRO A 1 87 ? 16.063 -2.776 -15.269 1.00 80.94 87 PRO A CA 1
ATOM 685 C C . PRO A 1 87 ? 15.029 -3.744 -15.865 1.00 80.94 87 PRO A C 1
ATOM 687 O O . PRO A 1 87 ? 15.278 -4.939 -16.015 1.00 80.94 87 PRO A O 1
ATOM 690 N N . LEU A 1 88 ? 13.872 -3.203 -16.247 1.00 82.31 88 LEU A N 1
ATOM 691 C CA . LEU A 1 88 ? 12.737 -3.962 -16.788 1.00 82.31 88 LEU A CA 1
ATOM 692 C C . LEU A 1 88 ? 12.968 -4.482 -18.216 1.00 82.31 88 LEU A C 1
ATOM 694 O O . LEU A 1 88 ? 12.303 -5.425 -18.632 1.00 82.31 88 LEU A O 1
ATOM 698 N N . SER A 1 89 ? 13.938 -3.919 -18.943 1.00 83.25 89 SER A N 1
ATOM 699 C CA . SER A 1 89 ? 14.300 -4.308 -20.316 1.00 83.25 89 SER A CA 1
ATOM 700 C C . SER A 1 89 ? 14.804 -5.745 -20.446 1.00 83.25 89 SER A C 1
ATOM 702 O O . SER A 1 89 ? 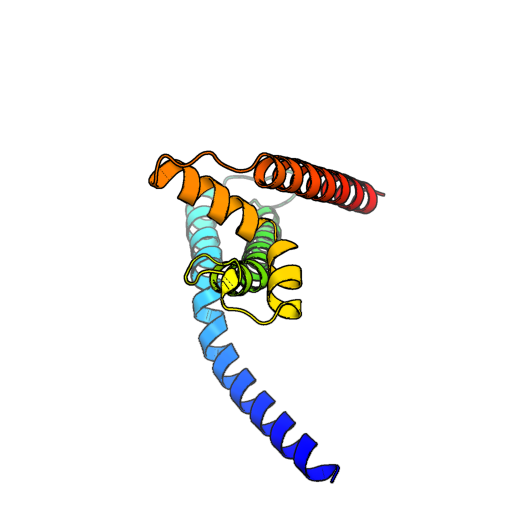14.791 -6.305 -21.537 1.00 83.25 89 SER A O 1
ATOM 704 N N . ASN A 1 90 ? 15.272 -6.335 -19.344 1.00 85.56 90 ASN A N 1
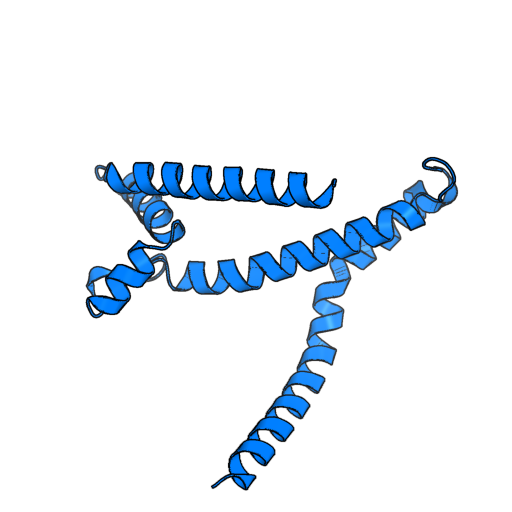ATOM 705 C CA . ASN A 1 90 ? 15.861 -7.674 -19.339 1.00 85.56 90 ASN A CA 1
ATOM 706 C C . ASN A 1 90 ? 14.815 -8.771 -19.085 1.00 85.56 90 ASN A C 1
ATOM 708 O O . ASN A 1 90 ? 15.148 -9.956 -19.096 1.00 85.56 90 ASN A O 1
ATOM 712 N N . LEU A 1 91 ? 13.564 -8.391 -18.815 1.00 85.62 91 LEU A N 1
ATOM 713 C CA . LEU A 1 91 ? 12.482 -9.329 -18.559 1.00 85.62 91 LEU A CA 1
ATOM 714 C C . LEU A 1 91 ? 11.821 -9.784 -19.865 1.00 85.62 91 LEU A C 1
ATOM 716 O O . LEU A 1 91 ? 11.776 -9.034 -20.839 1.00 85.62 91 LEU A O 1
ATOM 720 N N . PRO A 1 92 ? 11.249 -11.001 -19.895 1.00 88.06 92 PRO A N 1
ATOM 721 C CA . PRO A 1 92 ? 10.445 -11.435 -21.029 1.00 88.06 92 PRO A CA 1
ATOM 722 C C . PRO A 1 92 ? 9.273 -10.463 -21.239 1.00 88.06 92 PRO A C 1
ATOM 724 O O . PRO A 1 92 ? 8.677 -9.991 -20.271 1.00 88.06 92 PRO A O 1
ATOM 727 N N . GLY A 1 93 ? 8.908 -10.180 -22.495 1.00 85.25 93 GLY A N 1
ATOM 728 C CA . GLY A 1 93 ? 7.994 -9.075 -22.837 1.00 85.25 93 GLY A CA 1
ATOM 729 C C . GLY A 1 93 ? 6.610 -9.111 -22.168 1.00 85.25 93 GLY A C 1
ATOM 730 O O . GLY A 1 93 ? 5.967 -8.074 -22.030 1.00 85.25 93 GLY A O 1
ATOM 731 N N . TRP A 1 94 ? 6.148 -10.276 -21.704 1.00 87.88 94 TRP A N 1
ATOM 732 C CA . TRP A 1 94 ? 4.933 -10.378 -20.888 1.00 87.88 94 TRP A CA 1
ATOM 733 C C . TRP A 1 94 ? 5.127 -9.808 -19.471 1.00 87.88 94 TRP A C 1
ATOM 735 O O . TRP A 1 94 ? 4.237 -9.137 -18.953 1.00 87.88 94 TRP A O 1
ATOM 745 N N . GLY A 1 95 ? 6.293 -10.034 -18.860 1.00 86.12 95 GLY A N 1
ATOM 746 C CA . GLY A 1 95 ? 6.641 -9.540 -17.530 1.00 86.12 95 GLY A CA 1
ATOM 747 C C . GLY A 1 95 ? 6.894 -8.038 -17.537 1.00 86.12 95 GLY A C 1
ATOM 748 O O . GLY A 1 95 ? 6.432 -7.339 -16.642 1.00 86.12 95 GLY A O 1
ATOM 749 N N . GLN A 1 96 ? 7.530 -7.527 -18.594 1.00 86.38 96 GLN A N 1
ATOM 750 C CA . GLN A 1 96 ? 7.731 -6.090 -18.777 1.00 86.38 96 GLN A CA 1
ATOM 7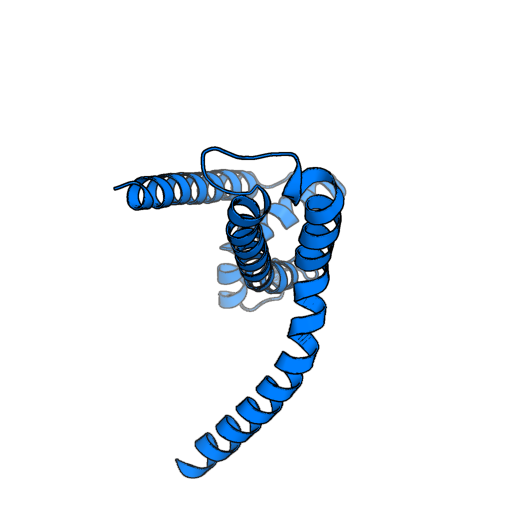51 C C . GLN A 1 96 ? 6.393 -5.332 -18.780 1.00 86.38 96 GLN A C 1
ATOM 753 O O . GLN A 1 96 ? 6.220 -4.404 -17.998 1.00 86.38 96 GLN A O 1
ATOM 758 N N . ARG A 1 97 ? 5.410 -5.783 -19.570 1.00 84.94 97 ARG A N 1
ATOM 759 C CA . ARG A 1 97 ? 4.084 -5.140 -19.647 1.00 84.94 97 ARG A CA 1
ATOM 760 C C . ARG A 1 97 ? 3.322 -5.165 -18.323 1.00 84.94 97 ARG A C 1
ATOM 762 O O . ARG A 1 97 ? 2.656 -4.194 -17.984 1.00 84.94 97 ARG A O 1
ATOM 769 N N . LEU A 1 98 ? 3.401 -6.271 -17.578 1.00 86.06 98 LEU A N 1
ATOM 770 C CA . LEU A 1 98 ? 2.744 -6.380 -16.271 1.00 86.06 98 LEU A CA 1
ATOM 771 C C . LEU A 1 98 ? 3.316 -5.391 -15.259 1.00 86.06 98 LEU A C 1
ATOM 773 O O . LEU A 1 98 ? 2.576 -4.832 -14.456 1.00 86.06 98 LEU A O 1
ATOM 777 N N . LEU A 1 99 ? 4.628 -5.183 -15.286 1.00 87.06 99 LEU A N 1
ATOM 778 C CA . LEU A 1 99 ? 5.297 -4.287 -14.354 1.00 87.06 99 LEU A CA 1
ATOM 779 C C . LEU A 1 99 ? 5.182 -2.829 -14.789 1.00 87.06 99 LEU A C 1
ATOM 781 O O . LEU A 1 99 ? 5.054 -1.965 -13.931 1.00 87.06 99 LEU A O 1
ATOM 785 N N . GLU A 1 100 ? 5.133 -2.550 -16.089 1.00 85.56 100 GLU A N 1
ATOM 786 C CA . GLU A 1 100 ? 4.799 -1.225 -16.626 1.00 85.56 100 GLU A CA 1
ATOM 787 C C . GLU A 1 100 ? 3.359 -0.799 -16.296 1.00 85.56 100 GLU A C 1
ATOM 789 O O . GLU A 1 100 ? 3.075 0.387 -16.257 1.00 85.56 100 GLU A O 1
ATOM 794 N N . LEU A 1 101 ? 2.451 -1.725 -15.969 1.00 84.88 101 LEU A N 1
ATOM 795 C CA . LEU A 1 101 ? 1.129 -1.367 -15.440 1.00 84.88 101 LEU A CA 1
ATOM 796 C C . LEU A 1 101 ? 1.202 -0.774 -14.019 1.00 84.88 101 LEU A C 1
ATOM 798 O O . LEU A 1 101 ? 0.293 -0.060 -13.590 1.00 84.88 101 LEU A O 1
ATOM 802 N N . LEU A 1 102 ? 2.251 -1.095 -13.255 1.00 88.75 102 LEU A N 1
ATOM 803 C CA . LEU A 1 102 ? 2.366 -0.672 -11.864 1.00 88.75 102 LEU A CA 1
ATOM 804 C C . LEU A 1 102 ? 2.753 0.813 -11.793 1.00 88.75 102 LEU A C 1
ATOM 806 O O . LEU A 1 102 ? 3.778 1.206 -12.353 1.00 88.75 102 LEU A O 1
ATOM 810 N N . PRO A 1 103 ? 2.029 1.642 -11.017 1.00 89.81 103 PRO A N 1
ATOM 811 C CA . PRO A 1 103 ? 2.354 3.064 -10.887 1.00 89.81 103 PRO A CA 1
ATOM 812 C C . PRO A 1 103 ? 3.747 3.278 -10.286 1.00 89.81 103 PRO A C 1
ATOM 814 O O . PRO A 1 103 ? 4.432 4.247 -10.612 1.00 89.81 103 PRO A O 1
ATOM 817 N N . LEU A 1 104 ? 4.202 2.345 -9.442 1.00 89.88 104 LEU A N 1
ATOM 818 C CA . LEU A 1 104 ? 5.520 2.424 -8.825 1.00 89.88 104 LEU A CA 1
ATOM 819 C C . LEU A 1 104 ? 6.660 2.345 -9.853 1.00 89.88 104 LEU A C 1
ATOM 821 O O . LEU A 1 104 ? 7.697 2.968 -9.646 1.00 89.88 104 LEU A O 1
ATOM 825 N N . THR A 1 105 ? 6.455 1.645 -10.969 1.00 90.25 105 THR A N 1
ATOM 826 C CA . THR A 1 105 ? 7.436 1.548 -12.057 1.00 90.25 105 THR A CA 1
ATOM 827 C C . THR A 1 105 ? 7.680 2.908 -12.701 1.00 90.25 105 THR A C 1
ATOM 829 O O . THR A 1 105 ? 8.823 3.344 -12.828 1.00 90.25 105 THR A O 1
ATOM 832 N N . HIS A 1 106 ? 6.610 3.636 -13.020 1.00 91.12 106 HIS A N 1
ATOM 833 C CA . HIS A 1 106 ? 6.699 4.990 -13.568 1.00 91.12 106 HIS A CA 1
ATOM 834 C C . HIS A 1 106 ? 7.292 5.988 -12.568 1.00 91.12 106 HIS A C 1
ATOM 836 O O . HIS A 1 106 ? 8.115 6.823 -12.941 1.00 91.12 106 HIS A O 1
ATOM 842 N N . ALA A 1 107 ? 6.954 5.859 -11.281 1.00 90.38 107 ALA A N 1
ATOM 843 C CA . ALA A 1 107 ? 7.584 6.657 -10.231 1.00 90.38 107 ALA A CA 1
ATOM 844 C C . ALA A 1 107 ? 9.100 6.405 -10.157 1.00 90.38 107 ALA A C 1
ATOM 846 O O . ALA A 1 107 ? 9.884 7.353 -10.103 1.00 90.38 107 ALA A O 1
ATOM 847 N N . ALA A 1 108 ? 9.531 5.141 -10.214 1.00 89.75 108 ALA A N 1
ATOM 848 C CA . ALA A 1 108 ? 10.945 4.780 -10.205 1.00 89.75 108 ALA A CA 1
ATOM 849 C C . ALA A 1 108 ? 11.689 5.319 -11.439 1.00 89.75 108 ALA A C 1
ATOM 851 O O . ALA A 1 108 ? 12.820 5.792 -11.308 1.00 89.75 108 ALA A O 1
ATOM 852 N N . HIS A 1 109 ? 11.060 5.296 -12.620 1.00 90.31 109 HIS A N 1
ATOM 853 C CA . HIS A 1 109 ? 11.616 5.889 -13.839 1.00 90.31 109 HIS A CA 1
ATOM 854 C C . HIS A 1 109 ? 11.774 7.406 -13.732 1.00 90.31 109 HIS A C 1
ATOM 856 O O . HIS A 1 109 ? 12.855 7.911 -14.031 1.00 90.31 109 HIS A O 1
ATOM 862 N N . ALA A 1 110 ? 10.759 8.120 -13.240 1.00 90.31 110 ALA A N 1
ATOM 863 C CA . ALA A 1 110 ? 10.814 9.571 -13.072 1.00 90.31 110 ALA A CA 1
ATOM 864 C C . ALA A 1 110 ? 11.903 10.000 -12.073 1.00 90.31 110 ALA A C 1
ATOM 866 O O . ALA A 1 110 ? 12.698 10.893 -12.366 1.00 90.31 110 ALA A O 1
ATOM 867 N N . VAL A 1 111 ? 11.994 9.322 -10.921 1.00 91.25 111 VAL A N 1
ATOM 868 C CA . VAL A 1 111 ? 13.036 9.586 -9.912 1.00 91.25 111 VAL A CA 1
ATOM 869 C C . VAL A 1 111 ? 14.430 9.297 -10.472 1.00 91.25 111 VAL A C 1
ATOM 871 O O . VAL A 1 111 ? 15.361 10.068 -10.247 1.00 91.25 111 VAL A O 1
ATOM 874 N N . ARG A 1 112 ? 14.583 8.214 -11.242 1.00 89.25 112 ARG A N 1
ATOM 875 C CA . ARG A 1 112 ? 15.854 7.860 -11.883 1.00 89.25 112 ARG A CA 1
ATOM 876 C C . ARG A 1 112 ? 16.265 8.882 -12.939 1.00 89.25 112 ARG A C 1
ATOM 878 O O . ARG A 1 112 ? 17.415 9.305 -12.940 1.00 89.25 112 ARG A O 1
ATOM 885 N N . ALA A 1 113 ? 15.339 9.288 -13.803 1.00 90.69 113 ALA A N 1
ATOM 886 C CA . ALA A 1 113 ? 15.586 10.301 -14.821 1.00 90.69 113 ALA A CA 1
ATOM 887 C C . ALA A 1 113 ? 16.038 11.623 -14.180 1.00 90.69 113 ALA A C 1
ATOM 889 O O . ALA A 1 113 ? 17.047 12.189 -14.589 1.00 90.69 113 ALA A O 1
ATOM 890 N N . ALA A 1 114 ? 15.386 12.040 -13.088 1.00 91.00 114 ALA A N 1
ATOM 891 C CA . ALA A 1 114 ? 15.797 13.214 -12.322 1.00 91.00 114 ALA A CA 1
ATOM 892 C C . ALA A 1 114 ? 17.211 13.076 -11.723 1.00 91.00 114 ALA A C 1
ATOM 894 O O . ALA A 1 114 ? 18.001 14.017 -11.787 1.00 91.00 114 ALA A O 1
ATOM 895 N N . ALA A 1 115 ? 17.552 11.907 -11.171 1.00 93.12 115 ALA A N 1
ATOM 896 C CA . ALA A 1 115 ? 18.870 11.659 -10.585 1.00 93.12 115 ALA A CA 1
ATOM 897 C C . ALA A 1 115 ? 20.004 11.676 -11.628 1.00 93.12 115 ALA A C 1
ATOM 899 O O . ALA A 1 115 ? 21.074 12.213 -11.355 1.00 93.12 115 ALA A O 1
ATOM 900 N N . PHE A 1 116 ? 19.767 11.121 -12.819 1.00 93.38 116 PHE A N 1
ATOM 901 C CA . PHE A 1 116 ? 20.757 11.050 -13.902 1.00 93.38 116 PHE A CA 1
ATOM 902 C C . PHE A 1 116 ? 20.702 12.231 -14.881 1.00 93.38 116 PHE A C 1
ATOM 904 O O . PHE A 1 116 ? 21.427 12.217 -15.870 1.00 93.38 116 PHE A O 1
ATOM 911 N N . GLN A 1 117 ? 19.886 13.257 -14.602 1.00 89.94 117 GLN A N 1
ATOM 912 C CA . GLN A 1 117 ? 19.687 14.415 -15.487 1.00 89.94 117 GLN A CA 1
ATOM 913 C C . GLN A 1 117 ? 19.209 14.021 -16.898 1.00 89.94 117 GLN A C 1
ATOM 915 O O . GLN A 1 117 ? 19.503 14.694 -17.884 1.00 89.94 117 GLN A O 1
ATOM 920 N N . GLU A 1 118 ? 18.449 12.930 -16.996 1.00 88.00 118 GLU A N 1
ATOM 921 C CA . GLU A 1 118 ? 17.829 12.486 -18.241 1.00 88.00 118 GLU A CA 1
ATOM 922 C C . GLU A 1 118 ? 16.403 13.043 -18.369 1.00 88.00 118 GLU A C 1
ATOM 924 O O . GLU A 1 118 ? 15.708 13.227 -17.363 1.00 88.00 118 GLU A O 1
ATOM 929 N N . PRO A 1 119 ? 15.915 13.293 -19.598 1.00 84.12 119 PRO A N 1
ATOM 930 C CA . PRO A 1 119 ? 14.544 13.735 -19.801 1.00 84.12 119 PRO A CA 1
ATOM 931 C C . PRO A 1 119 ? 13.566 12.627 -19.391 1.00 84.12 119 PRO A C 1
ATOM 933 O O . PRO A 1 119 ? 13.477 11.574 -20.025 1.00 84.12 119 PRO A O 1
ATOM 936 N N . ALA A 1 120 ? 12.802 12.876 -18.327 1.00 83.38 120 ALA A N 1
ATOM 937 C CA . ALA A 1 120 ? 11.737 11.979 -17.899 1.00 83.38 120 ALA A CA 1
ATOM 938 C C . ALA A 1 120 ? 10.646 11.887 -18.981 1.00 83.38 120 ALA A C 1
ATOM 940 O O . ALA A 1 120 ? 10.254 12.891 -19.586 1.00 83.38 120 ALA A O 1
ATOM 941 N N . ARG A 1 121 ? 10.143 10.676 -19.241 1.00 87.19 121 ARG A N 1
ATOM 942 C CA . ARG A 1 121 ? 9.146 10.455 -20.295 1.00 87.19 121 ARG A CA 1
ATOM 943 C C . ARG A 1 121 ? 7.803 11.019 -19.842 1.00 87.19 121 ARG A C 1
ATOM 945 O O . ARG A 1 121 ? 7.349 10.742 -18.737 1.00 87.19 121 ARG A O 1
ATOM 952 N N . LEU A 1 122 ? 7.115 11.743 -20.727 1.00 87.69 122 LEU A N 1
ATOM 953 C CA . LEU A 1 122 ? 5.802 12.330 -20.419 1.00 87.69 122 LEU A CA 1
ATOM 954 C C . LEU A 1 122 ? 4.769 11.271 -19.990 1.00 87.69 122 LEU A C 1
ATOM 956 O O . LEU A 1 122 ? 3.916 11.530 -19.145 1.00 87.69 122 LEU A O 1
ATOM 960 N N . ILE A 1 123 ? 4.887 10.061 -20.541 1.00 87.06 123 ILE A N 1
ATOM 961 C CA . ILE A 1 123 ? 4.028 8.912 -20.234 1.00 87.06 123 ILE A CA 1
ATOM 962 C C . ILE A 1 123 ? 4.079 8.564 -18.740 1.00 87.06 123 ILE A C 1
ATOM 964 O O . ILE A 1 123 ? 3.033 8.276 -18.165 1.00 87.06 123 ILE A O 1
ATOM 968 N N . ASP A 1 124 ? 5.247 8.658 -18.095 1.00 89.75 124 ASP A N 1
ATOM 969 C CA . ASP A 1 124 ? 5.403 8.307 -16.678 1.00 89.75 124 ASP A CA 1
ATOM 970 C C . ASP A 1 124 ? 4.532 9.210 -15.790 1.00 89.75 124 ASP A C 1
ATOM 972 O O . ASP A 1 124 ? 3.828 8.738 -14.896 1.00 89.75 124 ASP A O 1
ATOM 976 N N . PHE A 1 125 ? 4.499 10.510 -16.091 1.00 90.38 125 PHE A N 1
ATOM 977 C CA . PHE A 1 125 ? 3.663 11.472 -15.373 1.00 90.38 125 PHE A CA 1
ATOM 978 C C . PHE A 1 125 ? 2.177 11.301 -15.680 1.00 90.38 125 PHE A C 1
ATOM 980 O O . PHE A 1 125 ? 1.353 11.366 -14.768 1.00 90.38 125 PHE A O 1
ATOM 987 N N . LEU A 1 126 ? 1.822 11.059 -16.946 1.00 91.75 126 LEU A N 1
ATOM 988 C CA . LEU A 1 126 ? 0.428 10.854 -17.344 1.00 91.75 126 LEU A CA 1
ATOM 989 C C . LEU A 1 126 ? -0.174 9.618 -16.672 1.00 91.75 126 LEU A C 1
ATOM 991 O O . LEU A 1 126 ? -1.300 9.685 -16.180 1.00 91.75 126 LEU A O 1
ATOM 995 N N . VAL A 1 127 ? 0.575 8.514 -16.597 1.00 90.69 127 VAL A N 1
ATOM 996 C CA . VAL A 1 127 ? 0.121 7.299 -15.910 1.00 90.69 127 VAL A CA 1
ATOM 997 C C . VAL A 1 127 ? -0.013 7.544 -14.410 1.00 90.69 127 VAL A C 1
ATOM 999 O O . VAL A 1 127 ? -1.028 7.163 -13.831 1.00 90.69 127 VAL A O 1
ATOM 1002 N N . LEU A 1 128 ? 0.945 8.227 -13.776 1.00 92.00 128 LEU A N 1
ATOM 1003 C CA . LEU A 1 128 ? 0.857 8.553 -12.348 1.00 92.00 128 LEU A CA 1
ATOM 1004 C C . LEU A 1 128 ? -0.361 9.422 -12.019 1.00 92.00 128 LEU A C 1
ATOM 1006 O O . LEU A 1 128 ? -1.081 9.126 -11.065 1.00 92.00 128 LEU A O 1
ATOM 1010 N N . ILE A 1 129 ? -0.627 10.455 -12.821 1.00 93.62 129 ILE A N 1
ATOM 1011 C CA . ILE A 1 129 ? -1.802 11.319 -12.652 1.00 93.62 129 ILE A CA 1
ATOM 1012 C C . ILE A 1 129 ? -3.089 10.531 -12.914 1.00 93.62 129 ILE A C 1
ATOM 1014 O O . ILE A 1 129 ? -4.032 10.621 -12.130 1.00 93.62 129 ILE A O 1
ATOM 1018 N N . GLY A 1 130 ? -3.129 9.731 -13.983 1.00 93.75 130 GLY A N 1
ATOM 1019 C CA . GLY A 1 130 ? -4.299 8.943 -14.363 1.00 93.75 130 GLY A CA 1
ATOM 1020 C C . GLY A 1 130 ? -4.661 7.888 -13.320 1.00 93.75 130 GLY A C 1
ATOM 1021 O O . GLY A 1 130 ? -5.790 7.865 -12.835 1.00 93.75 130 GLY A O 1
ATOM 1022 N N . VAL A 1 131 ? -3.697 7.050 -12.927 1.00 91.69 131 VAL A N 1
ATOM 1023 C CA . VAL A 1 131 ? -3.882 6.012 -11.900 1.00 91.69 131 VAL A CA 1
ATOM 1024 C C . VAL A 1 131 ? -4.172 6.646 -10.541 1.00 91.69 131 VAL A C 1
ATOM 1026 O O . VAL A 1 131 ? -5.086 6.202 -9.850 1.00 91.69 131 VAL A O 1
ATOM 1029 N N . GLY A 1 132 ? -3.453 7.711 -10.171 1.00 91.62 132 GLY A N 1
ATOM 1030 C CA . GLY A 1 132 ? -3.698 8.451 -8.934 1.00 91.62 132 GLY A CA 1
ATOM 1031 C C . GLY A 1 132 ? -5.118 9.016 -8.869 1.00 91.62 132 GLY A C 1
ATOM 1032 O O . GLY A 1 132 ? -5.819 8.804 -7.880 1.00 91.62 132 GLY A O 1
ATOM 1033 N N . GLY A 1 133 ? -5.576 9.657 -9.946 1.00 94.81 133 GLY A N 1
ATOM 1034 C CA . GLY A 1 133 ? -6.935 10.181 -10.066 1.00 94.81 133 GLY A CA 1
ATOM 1035 C C . GLY A 1 133 ? -8.000 9.085 -10.005 1.00 94.81 133 GLY A C 1
ATOM 1036 O O . GLY A 1 133 ? -8.966 9.216 -9.257 1.00 94.81 133 GLY A O 1
ATOM 1037 N N . LEU A 1 134 ? -7.808 7.973 -10.721 1.00 94.31 134 LEU A N 1
ATOM 1038 C CA . LEU A 1 134 ? -8.724 6.825 -10.693 1.00 94.31 134 LEU A CA 1
ATOM 1039 C C . LEU A 1 134 ? -8.846 6.220 -9.291 1.00 94.31 134 LEU A C 1
ATOM 1041 O O . LEU A 1 134 ? -9.958 6.011 -8.804 1.00 94.31 134 LEU A O 1
ATOM 1045 N N . CYS A 1 135 ? -7.715 5.980 -8.622 1.00 91.88 135 CYS A N 1
ATOM 1046 C CA . CYS A 1 135 ? -7.681 5.468 -7.253 1.00 91.88 135 CYS A CA 1
ATOM 1047 C C . CYS A 1 135 ? -8.351 6.435 -6.271 1.00 91.88 135 CYS A C 1
ATOM 1049 O O . CYS A 1 135 ? -9.095 6.000 -5.392 1.00 91.88 135 CYS A O 1
ATOM 1051 N N . PHE A 1 136 ? -8.133 7.741 -6.435 1.00 94.38 136 PHE A N 1
ATOM 1052 C CA . PHE A 1 136 ? -8.754 8.768 -5.603 1.00 94.38 136 PHE A CA 1
ATOM 1053 C C . PHE A 1 136 ? -10.278 8.814 -5.781 1.00 94.38 136 PHE A C 1
ATOM 1055 O O . PHE A 1 136 ? -11.019 8.816 -4.798 1.00 94.38 136 PHE A O 1
ATOM 1062 N N . LEU A 1 137 ? -10.765 8.761 -7.024 1.00 95.62 137 LEU A N 1
ATOM 1063 C CA . LEU A 1 137 ? -12.198 8.679 -7.317 1.00 95.62 137 LEU A CA 1
ATOM 1064 C C . LEU A 1 137 ? -12.814 7.401 -6.743 1.00 95.62 137 LEU A C 1
ATOM 1066 O O . LEU A 1 137 ? -13.859 7.454 -6.096 1.00 95.62 137 LEU A O 1
ATOM 1070 N N . PHE A 1 138 ? -12.152 6.257 -6.925 1.00 94.19 138 PHE A N 1
ATOM 1071 C CA . PHE A 1 138 ? -12.606 4.987 -6.366 1.00 94.19 138 PHE A CA 1
ATOM 1072 C C . PHE A 1 138 ? -12.671 5.021 -4.833 1.00 94.19 138 PHE A C 1
ATOM 1074 O O . PHE A 1 138 ? -13.631 4.513 -4.246 1.00 94.19 138 PHE A O 1
ATOM 1081 N N . ALA A 1 139 ? -11.697 5.662 -4.180 1.00 90.81 139 ALA A N 1
ATOM 1082 C CA . ALA A 1 139 ? -11.698 5.857 -2.735 1.00 90.81 139 ALA A CA 1
ATOM 1083 C C . ALA A 1 139 ? -12.896 6.705 -2.282 1.00 90.81 139 ALA A C 1
ATOM 1085 O O . ALA A 1 139 ? -13.614 6.299 -1.369 1.00 90.81 139 ALA A O 1
ATOM 1086 N N . ILE A 1 140 ? -13.177 7.824 -2.960 1.00 93.88 140 ILE A N 1
ATOM 1087 C CA . ILE A 1 140 ? -14.348 8.666 -2.666 1.00 93.88 140 ILE A CA 1
ATOM 1088 C C . ILE A 1 140 ? -15.647 7.872 -2.826 1.00 93.88 140 ILE A C 1
ATOM 1090 O O . ILE A 1 140 ? -16.502 7.906 -1.942 1.00 93.88 140 ILE A O 1
ATOM 1094 N N . LEU A 1 141 ? -15.796 7.124 -3.922 1.00 93.19 141 LEU A N 1
ATOM 1095 C CA . LEU A 1 141 ? -16.983 6.301 -4.165 1.00 93.19 141 LEU A CA 1
ATOM 1096 C C . LEU A 1 141 ? -17.161 5.224 -3.088 1.00 93.19 141 LEU A C 1
ATOM 1098 O O . LEU A 1 141 ? -18.278 5.001 -2.625 1.00 93.19 141 LEU A O 1
ATOM 1102 N N . SER A 1 142 ? -16.069 4.588 -2.664 1.00 90.44 142 SER A N 1
ATOM 1103 C CA . SER A 1 142 ? -16.086 3.560 -1.618 1.00 90.44 142 SER A CA 1
ATOM 1104 C C . SER A 1 142 ? -16.500 4.137 -0.264 1.00 90.44 142 SER A C 1
ATOM 1106 O O . SER A 1 142 ? -17.342 3.559 0.420 1.00 90.44 142 SER A O 1
ATOM 1108 N N . VAL A 1 143 ? -15.971 5.310 0.097 1.00 90.75 143 VAL A N 1
ATOM 1109 C CA . VAL A 1 143 ? -16.335 6.010 1.338 1.00 90.75 143 VAL A CA 1
ATOM 1110 C C . VAL A 1 143 ? -17.790 6.470 1.304 1.00 90.75 143 VAL A C 1
ATOM 1112 O O . VAL A 1 143 ? -18.506 6.309 2.288 1.00 90.75 143 VAL A O 1
ATOM 1115 N N . ASN A 1 144 ? -18.254 7.005 0.175 1.00 92.50 144 ASN A N 1
ATOM 1116 C CA . ASN A 1 144 ? -19.634 7.466 0.041 1.00 92.50 144 ASN A CA 1
ATOM 1117 C C . ASN A 1 144 ? -20.639 6.310 0.102 1.00 92.50 144 ASN A C 1
ATOM 1119 O O . ASN A 1 144 ? -21.707 6.478 0.681 1.00 92.50 144 ASN A O 1
ATOM 1123 N N . ARG A 1 145 ? -20.291 5.128 -0.425 1.00 89.31 145 ARG A N 1
ATOM 1124 C CA . ARG A 1 145 ? -21.124 3.922 -0.290 1.00 89.31 145 ARG A CA 1
ATOM 1125 C C . ARG A 1 145 ? -21.207 3.395 1.138 1.00 89.31 145 ARG A C 1
ATOM 1127 O O . ARG A 1 145 ? -22.218 2.809 1.479 1.00 89.31 145 ARG A O 1
ATOM 1134 N N . ALA A 1 146 ? -20.174 3.591 1.956 1.00 79.88 146 ALA A N 1
ATOM 1135 C CA . ALA A 1 146 ? -20.168 3.137 3.347 1.00 79.88 146 ALA A CA 1
ATOM 1136 C C . ALA A 1 146 ? -20.984 4.037 4.296 1.00 79.88 146 ALA A C 1
ATOM 1138 O O . ALA A 1 146 ? -21.229 3.654 5.436 1.00 79.88 146 ALA A O 1
ATOM 1139 N N . LYS A 1 147 ? -21.365 5.244 3.853 1.00 70.75 147 LYS A N 1
ATOM 1140 C CA . LYS A 1 147 ? -22.201 6.181 4.622 1.00 70.75 147 LYS A CA 1
ATOM 1141 C C . LYS A 1 147 ? -23.709 5.999 4.386 1.00 70.75 147 LYS A C 1
ATOM 1143 O O . LYS A 1 147 ? -24.480 6.649 5.087 1.00 70.75 147 LYS A O 1
ATOM 1148 N N . ALA A 1 148 ? -24.102 5.194 3.396 1.00 52.53 148 ALA A N 1
ATOM 1149 C CA . ALA A 1 148 ? -25.490 4.889 3.040 1.00 52.53 148 ALA A CA 1
ATOM 1150 C C . ALA A 1 148 ? -25.918 3.549 3.650 1.00 52.53 148 ALA A C 1
ATOM 1152 O O . ALA A 1 148 ? -27.099 3.452 4.045 1.00 52.53 148 ALA A O 1
#

Secondary structure (DSSP, 8-state):
-HHHHHHHHHHHHHHHHHHHHHHHHHHHHHHHHHHHHHHHHTTTT-EETTEEHHHHHHHHHHHHHHHHHHHHHHHHHHHHHTTSSS-GGGS-HHHHHHHHTSHHHHHHHHHHHHHTT----HHHHHHHHHHHHHHHHHHHHHHHHHT-

Foldseek 3Di:
DPVVVVVVVVVVVVVVVVVCVVVVVVLCPVVVCCCVVCCVPPQPPDDDPPHTPSVVVVVVSVVVSVVVVVCCVPVVVLCVLLCQVHHLVPDDPVSSVVSVLRLSNLVSQQVVCVVVVHDRDPVSVVSNCVVVVVVVVVVVVVVVVVVD

Mean predicted aligned error: 9.04 Å